Protein AF-A0A815SHV3-F1 (afdb_monomer_lite)

Radius of g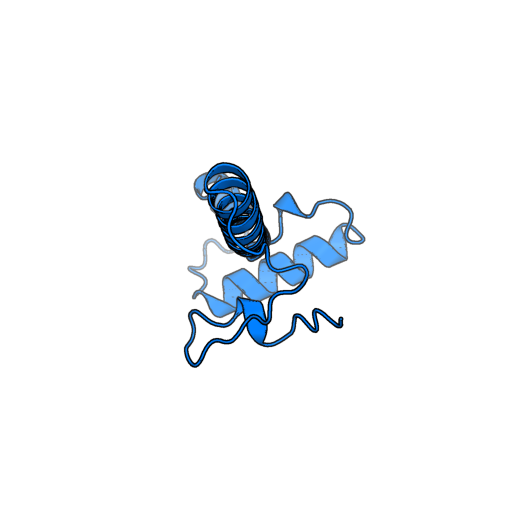yration: 16.81 Å; chains: 1; bounding box: 33×26×48 Å

Organism: NCBI:txid392033

Foldseek 3Di:
DVVVLCVPDPPNDDDDPVRQQVVLVVVCVVVVVPDCVSHPCVVVLVVVVVVLVVQQVVCVVVVHDGDPDDDDDDPDPSSPVPPPDPPDD

pLDDT: mean 74.43, std 19.08, range [30.53, 97.56]

Sequence (89 aa):
MMMEFLKDNPLKKHRREDALIAWTWKRFLDTSGTDPKVFLLFPMTKSVVRAMDAIQQFLGQQNIIVPEEFVIGGASKRGWMSEDVYIYI

Structure (mmCIF, N/CA/C/O backbone):
data_AF-A0A815SHV3-F1
#
_entry.id   AF-A0A815SHV3-F1
#
loop_
_atom_site.group_PDB
_atom_site.id
_atom_site.type_symbol
_atom_site.label_atom_id
_atom_site.label_alt_id
_atom_site.label_comp_id
_atom_site.label_asym_id
_atom_site.label_entity_id
_atom_site.label_seq_id
_atom_site.pdbx_PDB_ins_code
_atom_site.Cartn_x
_atom_site.Cartn_y
_atom_site.Cartn_z
_atom_site.occupancy
_atom_site.B_iso_or_equiv
_atom_site.auth_seq_id
_atom_site.auth_comp_id
_atom_site.auth_asym_id
_atom_site.auth_atom_id
_atom_site.pdbx_PDB_model_num
ATOM 1 N N . MET A 1 1 ? 14.129 11.333 -6.580 1.00 47.25 1 MET A N 1
ATOM 2 C CA . MET A 1 1 ? 13.580 9.992 -6.869 1.00 47.25 1 MET A CA 1
ATOM 3 C C . MET A 1 1 ? 13.100 9.862 -8.318 1.00 47.25 1 MET A C 1
ATOM 5 O O . MET A 1 1 ? 13.786 9.190 -9.063 1.00 47.25 1 MET A O 1
ATOM 9 N N . MET A 1 2 ? 12.052 10.562 -8.793 1.00 40.31 2 MET A N 1
ATOM 10 C CA . MET A 1 2 ? 11.613 10.475 -10.214 1.00 40.31 2 MET A CA 1
ATOM 11 C C . MET A 1 2 ? 12.705 10.866 -11.238 1.00 40.31 2 MET A C 1
ATOM 13 O O . MET A 1 2 ? 12.805 10.281 -12.311 1.00 40.31 2 MET A O 1
ATOM 17 N N . MET A 1 3 ? 13.567 11.824 -10.883 1.00 40.59 3 MET A N 1
ATOM 18 C CA . MET A 1 3 ? 14.605 12.359 -11.778 1.00 40.59 3 MET A CA 1
ATOM 19 C C . MET A 1 3 ? 15.799 11.416 -12.025 1.00 40.59 3 MET A C 1
ATOM 21 O O . MET A 1 3 ? 16.512 11.597 -13.008 1.00 40.59 3 MET A O 1
ATOM 25 N N . GLU A 1 4 ? 16.033 10.409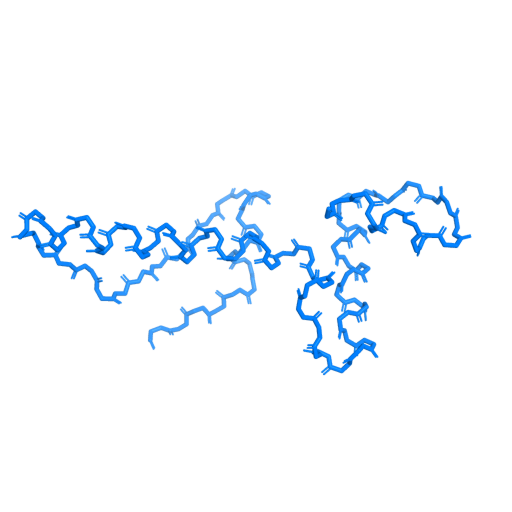 -11.177 1.00 47.44 4 GLU A N 1
ATOM 26 C CA . GLU A 1 4 ? 17.097 9.412 -11.401 1.00 47.44 4 GLU A CA 1
ATOM 27 C C . GLU A 1 4 ? 16.672 8.327 -12.393 1.00 47.44 4 GLU A C 1
ATOM 29 O O . GLU A 1 4 ? 17.480 7.894 -13.209 1.00 47.44 4 GLU A O 1
ATOM 34 N N . PHE A 1 5 ? 15.386 7.966 -12.416 1.00 51.94 5 PHE A N 1
ATOM 35 C CA . PHE A 1 5 ? 14.848 6.941 -13.317 1.00 51.94 5 PHE A CA 1
ATOM 36 C C . PHE A 1 5 ? 14.908 7.321 -14.800 1.00 51.94 5 PHE A C 1
ATOM 38 O O . PHE A 1 5 ? 14.976 6.447 -15.661 1.00 51.94 5 PHE A O 1
ATOM 45 N N . LEU A 1 6 ? 14.921 8.619 -15.114 1.00 51.38 6 LEU A N 1
ATOM 46 C CA . LEU A 1 6 ? 15.045 9.106 -16.491 1.00 51.38 6 LEU A CA 1
ATOM 47 C C . LEU A 1 6 ? 16.471 8.983 -17.047 1.00 51.38 6 LEU A C 1
ATOM 49 O O . LEU A 1 6 ? 16.644 9.028 -18.266 1.00 51.38 6 LEU A O 1
ATOM 53 N N . LYS A 1 7 ? 17.485 8.828 -16.183 1.00 52.34 7 LYS A N 1
ATOM 54 C CA . LYS A 1 7 ? 18.896 8.795 -16.599 1.00 52.34 7 LYS A CA 1
ATOM 55 C C . LYS A 1 7 ? 19.294 7.467 -17.249 1.00 52.34 7 LYS A C 1
ATOM 57 O O . LYS A 1 7 ? 20.086 7.480 -18.183 1.00 52.34 7 LYS A O 1
ATOM 62 N N . ASP A 1 8 ? 18.672 6.355 -16.855 1.00 57.25 8 ASP A N 1
ATOM 63 C CA . ASP A 1 8 ? 18.950 5.004 -17.377 1.00 57.25 8 ASP A CA 1
ATOM 64 C C . ASP A 1 8 ? 18.135 4.635 -18.632 1.00 57.25 8 ASP A C 1
ATOM 66 O O . ASP A 1 8 ? 17.794 3.475 -18.882 1.00 57.25 8 ASP A O 1
ATOM 70 N N . ASN A 1 9 ? 17.803 5.630 -19.456 1.00 59.16 9 ASN A N 1
ATOM 71 C CA . ASN A 1 9 ? 17.131 5.427 -20.734 1.00 59.16 9 ASN A CA 1
ATOM 72 C C . ASN A 1 9 ? 18.132 5.549 -21.898 1.00 59.16 9 ASN A C 1
ATOM 74 O O . ASN A 1 9 ? 18.243 6.632 -22.482 1.00 59.16 9 ASN A O 1
ATOM 78 N N . PRO A 1 10 ? 18.817 4.459 -22.303 1.00 55.22 10 PRO A N 1
ATOM 79 C CA . PRO A 1 10 ? 19.771 4.494 -23.415 1.00 55.22 10 PRO A CA 1
ATOM 80 C C . PRO A 1 10 ? 19.120 4.885 -24.752 1.00 55.22 10 PRO A C 1
ATOM 82 O O . PRO A 1 10 ? 19.812 5.296 -25.676 1.00 55.22 10 PRO A O 1
ATOM 85 N N . LEU A 1 11 ? 17.786 4.809 -24.856 1.00 56.72 11 LEU A N 1
ATOM 86 C CA . LEU A 1 11 ? 17.028 5.146 -26.062 1.00 56.72 11 LEU A CA 1
ATOM 87 C C . LEU A 1 11 ? 16.423 6.561 -26.035 1.00 56.72 11 LEU A C 1
ATOM 89 O O . LEU A 1 11 ? 15.791 6.943 -27.019 1.00 56.72 11 LEU A O 1
ATOM 93 N N . LYS A 1 12 ? 16.540 7.313 -24.922 1.00 57.47 12 LYS A N 1
ATOM 94 C CA . LYS A 1 12 ? 15.884 8.624 -24.674 1.00 57.47 12 LYS A CA 1
ATOM 95 C C . LYS A 1 12 ? 14.402 8.691 -25.103 1.00 57.47 12 LYS A C 1
ATOM 97 O O . LYS A 1 12 ? 13.849 9.767 -25.326 1.00 57.47 12 LYS A O 1
ATOM 102 N N . LYS A 1 13 ? 13.732 7.542 -25.222 1.00 59.34 13 LYS A N 1
ATOM 103 C CA . LYS A 1 13 ? 12.352 7.445 -25.704 1.00 59.34 13 LYS A CA 1
ATOM 104 C C . LYS A 1 13 ? 11.401 7.697 -24.546 1.00 59.34 13 LYS A C 1
ATOM 106 O O . LYS A 1 13 ? 11.538 7.067 -23.499 1.00 59.34 13 LYS A O 1
ATOM 111 N N . HIS A 1 14 ? 10.434 8.587 -24.739 1.00 58.12 14 HIS A N 1
ATOM 112 C CA . HIS A 1 14 ? 9.348 8.767 -23.781 1.00 58.12 14 HIS A CA 1
ATOM 113 C C . HIS A 1 14 ? 8.587 7.442 -23.652 1.00 58.12 14 HIS A C 1
ATOM 115 O O . HIS A 1 14 ? 8.071 6.919 -24.641 1.00 58.12 14 HIS A O 1
ATOM 121 N N . ARG A 1 15 ? 8.556 6.872 -22.445 1.00 63.34 15 ARG A N 1
ATOM 122 C CA . ARG A 1 15 ? 7.727 5.706 -22.132 1.00 63.34 15 ARG A CA 1
ATOM 123 C C . ARG A 1 15 ? 6.406 6.212 -21.568 1.00 63.34 15 ARG A C 1
ATOM 125 O O . ARG A 1 15 ? 6.406 7.089 -20.709 1.00 63.34 15 ARG A O 1
ATOM 132 N N . ARG A 1 16 ? 5.295 5.683 -22.078 1.00 73.06 16 ARG A N 1
ATOM 133 C CA . ARG A 1 16 ? 3.977 5.862 -21.453 1.00 73.06 16 ARG A CA 1
ATOM 134 C C . ARG A 1 16 ? 3.930 5.049 -20.154 1.00 73.06 16 ARG A C 1
ATOM 136 O O . ARG A 1 16 ? 4.734 4.133 -19.994 1.00 73.06 16 ARG A O 1
ATOM 143 N N . GLU A 1 17 ? 3.020 5.409 -19.255 1.00 73.94 17 GLU A N 1
ATOM 144 C CA . GLU A 1 17 ? 2.878 4.870 -17.891 1.00 73.94 17 GLU A CA 1
ATOM 145 C C . GLU A 1 17 ? 3.097 3.348 -17.803 1.00 73.94 17 GLU A C 1
ATOM 147 O O . GLU A 1 17 ? 4.043 2.901 -17.155 1.00 73.94 17 GLU A O 1
ATOM 152 N N . ASP A 1 18 ? 2.341 2.565 -18.575 1.00 78.38 18 ASP A N 1
ATOM 153 C CA . ASP A 1 18 ? 2.413 1.097 -18.570 1.00 78.38 18 ASP A CA 1
ATOM 154 C C . ASP A 1 18 ? 3.793 0.558 -18.986 1.00 78.38 18 ASP A C 1
ATOM 156 O O . ASP A 1 18 ? 4.325 -0.384 -18.398 1.00 78.38 18 ASP A O 1
ATOM 160 N N . ALA A 1 19 ? 4.427 1.190 -19.979 1.00 81.06 19 ALA A N 1
ATOM 161 C CA . ALA A 1 19 ? 5.755 0.799 -20.449 1.00 81.06 19 ALA A CA 1
ATOM 162 C C . ALA A 1 19 ? 6.851 1.122 -19.421 1.00 81.06 19 ALA A C 1
ATOM 164 O O . ALA A 1 19 ? 7.897 0.469 -19.402 1.00 81.06 19 ALA A O 1
ATOM 165 N N . LEU A 1 20 ? 6.636 2.135 -18.577 1.00 80.94 20 LEU A N 1
ATOM 166 C CA . LEU A 1 20 ? 7.535 2.442 -17.471 1.00 80.94 20 LEU A CA 1
ATOM 167 C C . LEU A 1 20 ? 7.374 1.417 -16.342 1.00 80.94 20 LEU A C 1
ATOM 169 O O . LEU A 1 20 ? 8.383 0.916 -15.848 1.00 80.94 20 LEU A O 1
ATOM 173 N N . ILE A 1 21 ? 6.134 1.045 -16.009 1.00 82.06 21 ILE A N 1
ATOM 174 C CA . ILE A 1 21 ? 5.830 -0.003 -15.023 1.00 82.06 21 ILE A CA 1
ATOM 175 C C . ILE A 1 21 ? 6.466 -1.333 -15.444 1.00 82.06 21 ILE A C 1
ATOM 177 O O . ILE A 1 21 ? 7.255 -1.901 -14.685 1.00 82.06 21 ILE A O 1
ATOM 181 N N . ALA A 1 22 ? 6.236 -1.775 -16.684 1.00 84.19 22 ALA A N 1
ATOM 182 C CA . ALA A 1 22 ? 6.828 -3.000 -17.227 1.00 84.19 22 ALA A CA 1
ATOM 183 C C . ALA A 1 22 ? 8.368 -2.974 -17.212 1.00 84.19 22 ALA A C 1
ATOM 185 O O . ALA A 1 22 ? 9.018 -3.973 -16.905 1.00 84.19 22 ALA A O 1
ATOM 186 N N . TRP A 1 23 ? 8.980 -1.821 -17.501 1.00 84.75 23 TRP A N 1
ATOM 187 C CA . TRP A 1 23 ? 10.434 -1.686 -17.430 1.00 84.75 23 TRP A CA 1
ATOM 188 C C . TRP A 1 23 ? 10.967 -1.793 -15.995 1.00 84.75 23 TRP A C 1
ATOM 190 O O . TRP A 1 23 ? 12.000 -2.425 -15.782 1.00 84.75 23 TRP A O 1
ATOM 200 N N . THR A 1 24 ? 10.273 -1.217 -15.008 1.00 85.62 24 THR A N 1
ATOM 201 C CA . THR A 1 24 ? 10.683 -1.347 -13.601 1.00 85.62 24 THR A CA 1
ATOM 202 C C . THR A 1 24 ? 10.545 -2.771 -13.072 1.00 85.62 24 THR A C 1
ATOM 204 O O . THR A 1 24 ? 11.419 -3.215 -12.332 1.00 85.62 24 THR A O 1
ATOM 207 N N . TRP A 1 25 ? 9.530 -3.517 -13.522 1.00 86.06 25 TRP A N 1
ATOM 208 C CA . TRP A 1 25 ? 9.421 -4.958 -13.279 1.00 86.06 25 TRP A CA 1
ATOM 209 C C . TRP A 1 25 ? 10.618 -5.719 -13.838 1.00 86.06 25 TRP A C 1
ATOM 211 O O . TRP A 1 25 ? 11.268 -6.461 -13.107 1.00 86.06 25 TRP A O 1
ATOM 221 N N . LYS A 1 26 ? 10.958 -5.488 -15.112 1.00 87.69 26 LYS A N 1
ATOM 222 C CA . LYS A 1 26 ? 12.128 -6.118 -15.729 1.00 87.69 26 LYS A CA 1
ATOM 223 C C . LYS A 1 26 ? 13.396 -5.841 -14.920 1.00 87.69 26 LYS A C 1
ATOM 225 O O . LYS A 1 26 ? 14.122 -6.767 -14.595 1.00 87.69 26 LYS A O 1
ATOM 230 N N . ARG A 1 27 ? 13.639 -4.580 -14.553 1.00 85.62 27 ARG A N 1
ATOM 231 C CA . ARG A 1 27 ? 14.836 -4.201 -13.792 1.00 85.62 27 ARG A CA 1
ATOM 232 C C . ARG A 1 27 ? 14.881 -4.835 -12.403 1.00 85.62 27 ARG A C 1
ATOM 234 O O . ARG A 1 27 ? 15.955 -5.216 -11.959 1.00 85.62 27 ARG A O 1
ATOM 241 N N . PHE A 1 28 ? 13.738 -4.937 -11.730 1.00 87.06 28 PHE A N 1
ATOM 242 C CA . PHE A 1 28 ? 13.638 -5.621 -10.444 1.00 87.06 28 PHE A CA 1
ATOM 243 C C . PHE A 1 28 ? 13.997 -7.107 -10.572 1.00 87.06 28 PHE A C 1
ATOM 245 O O . PHE A 1 28 ? 14.745 -7.631 -9.754 1.00 87.06 28 PHE A O 1
ATOM 252 N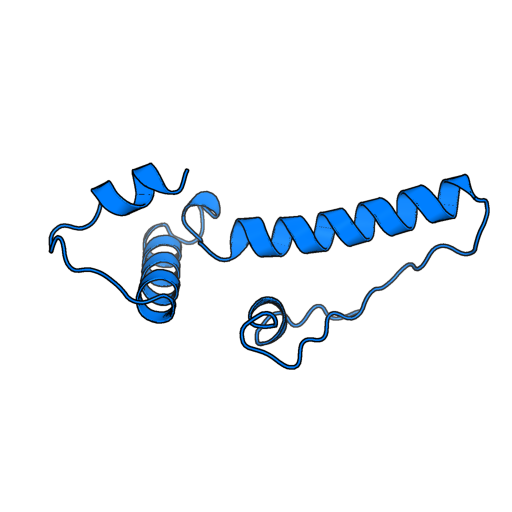 N . LEU A 1 29 ? 13.529 -7.777 -11.628 1.00 88.56 29 LEU A N 1
ATOM 253 C CA . LEU A 1 29 ? 13.877 -9.174 -11.903 1.00 88.56 29 LEU A CA 1
ATOM 254 C C . LEU A 1 29 ? 15.351 -9.340 -12.298 1.00 88.56 29 LEU A C 1
ATOM 256 O O . LEU A 1 29 ? 16.007 -10.258 -11.813 1.00 88.56 29 LEU A O 1
ATOM 260 N N . ASP A 1 30 ? 15.894 -8.423 -13.104 1.00 87.62 30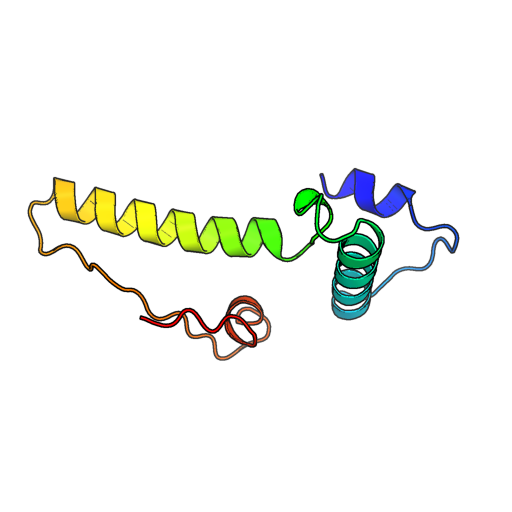 ASP A N 1
ATOM 261 C CA . ASP A 1 30 ? 17.307 -8.420 -13.504 1.00 87.62 30 ASP A CA 1
ATOM 262 C C . ASP A 1 30 ? 18.247 -8.285 -12.283 1.00 87.62 30 ASP A C 1
ATOM 264 O O . ASP A 1 30 ? 19.363 -8.799 -12.299 1.00 87.62 30 ASP A O 1
ATOM 268 N N . THR A 1 31 ? 17.801 -7.647 -11.191 1.00 84.38 31 THR A N 1
ATOM 269 C CA . THR A 1 31 ? 18.535 -7.572 -9.911 1.00 84.38 31 THR A CA 1
ATOM 270 C C . THR A 1 31 ? 18.178 -8.697 -8.933 1.00 84.38 31 THR A C 1
ATOM 272 O O . THR A 1 31 ? 18.418 -8.580 -7.728 1.00 84.38 31 THR A O 1
ATOM 275 N N . SER A 1 32 ? 17.607 -9.803 -9.424 1.00 84.88 32 SER A N 1
ATOM 276 C CA . SER A 1 32 ? 17.140 -10.942 -8.613 1.00 84.88 32 SER A CA 1
ATOM 277 C C . SER A 1 32 ? 16.122 -10.558 -7.529 1.00 84.88 32 SER A C 1
ATOM 279 O O . SER A 1 32 ? 16.023 -11.217 -6.499 1.00 84.88 32 SER A O 1
ATOM 281 N N . GLY A 1 33 ? 15.384 -9.464 -7.724 1.00 81.81 33 GLY A N 1
ATOM 282 C CA . GLY A 1 33 ? 14.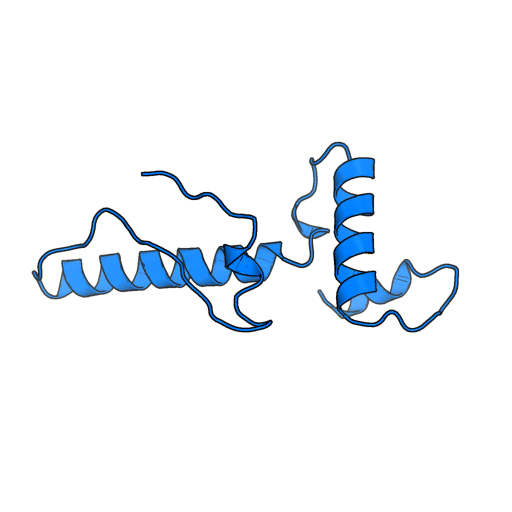391 -8.969 -6.773 1.00 81.81 33 GLY A CA 1
ATOM 283 C C . GLY A 1 33 ? 14.972 -8.322 -5.511 1.00 81.81 33 GLY A C 1
ATOM 284 O O . GLY A 1 33 ? 14.258 -8.145 -4.527 1.00 81.81 33 GLY A O 1
ATOM 285 N N . THR A 1 34 ? 16.261 -7.976 -5.502 1.00 84.25 34 THR A N 1
ATOM 286 C CA . THR A 1 34 ? 16.944 -7.505 -4.281 1.00 84.25 34 THR A CA 1
ATOM 287 C C . THR A 1 34 ? 16.781 -6.011 -4.005 1.00 84.25 34 THR A C 1
ATOM 289 O O . THR A 1 34 ? 16.898 -5.588 -2.854 1.00 84.25 34 THR A O 1
ATOM 292 N N . ASP A 1 35 ? 16.475 -5.203 -5.026 1.00 82.81 35 ASP A N 1
ATOM 293 C CA . ASP A 1 35 ? 16.276 -3.759 -4.873 1.00 82.81 35 ASP A CA 1
ATOM 294 C C . ASP A 1 35 ? 14.835 -3.336 -5.202 1.00 82.81 35 ASP A C 1
ATOM 296 O O . ASP A 1 35 ? 14.544 -2.950 -6.334 1.00 82.81 35 ASP A O 1
ATOM 300 N N . PRO A 1 36 ? 13.912 -3.337 -4.226 1.00 78.75 36 PRO A N 1
ATOM 301 C CA . PRO A 1 36 ? 12.531 -2.910 -4.444 1.00 78.75 36 PRO A CA 1
ATOM 302 C C . PRO A 1 36 ? 12.401 -1.406 -4.724 1.00 78.75 36 PRO A C 1
ATOM 304 O O . PRO A 1 36 ? 11.334 -0.953 -5.130 1.00 78.75 36 PRO A O 1
ATOM 307 N N . LYS A 1 37 ? 13.456 -0.596 -4.539 1.00 81.94 37 LYS A N 1
ATOM 308 C CA . LYS A 1 37 ? 13.395 0.844 -4.838 1.00 81.94 37 LYS A CA 1
ATOM 309 C C . LYS A 1 37 ? 13.322 1.112 -6.335 1.00 81.94 37 LYS A C 1
ATOM 311 O O . LYS A 1 37 ? 12.844 2.177 -6.716 1.00 81.94 37 LYS A O 1
ATOM 316 N N . VAL A 1 38 ? 13.754 0.167 -7.176 1.00 81.75 38 VAL A N 1
ATOM 317 C CA . VAL A 1 38 ? 13.613 0.293 -8.635 1.00 81.75 38 VAL A CA 1
ATOM 318 C C . VAL A 1 38 ? 12.175 0.093 -9.101 1.00 81.75 38 VAL A C 1
ATOM 320 O O . VAL A 1 38 ? 11.860 0.429 -10.239 1.00 81.75 38 VAL A O 1
ATOM 323 N N . PHE A 1 39 ? 11.314 -0.455 -8.240 1.00 82.19 39 PHE A N 1
ATOM 324 C CA . PHE A 1 39 ? 9.962 -0.851 -8.581 1.00 82.19 39 PHE A CA 1
ATOM 325 C C . PHE A 1 39 ? 8.983 0.319 -8.427 1.00 82.19 39 PHE A C 1
ATOM 327 O O . PHE A 1 39 ? 8.742 0.802 -7.320 1.00 82.19 39 PHE A O 1
ATOM 334 N N . LEU A 1 40 ? 8.395 0.784 -9.536 1.00 84.62 40 LEU A N 1
ATOM 335 C CA . LEU A 1 40 ? 7.572 2.001 -9.540 1.00 84.62 40 LEU A CA 1
ATOM 336 C C . LEU A 1 40 ? 6.322 1.884 -8.655 1.00 84.62 40 LEU A C 1
ATOM 338 O O . LEU A 1 40 ? 5.879 2.886 -8.096 1.00 84.62 40 LEU A O 1
ATOM 342 N N . LEU A 1 41 ? 5.774 0.673 -8.499 1.00 82.69 41 LEU A N 1
ATOM 343 C CA . LEU A 1 41 ? 4.588 0.448 -7.670 1.00 82.69 41 LEU A CA 1
ATOM 344 C C . LEU A 1 41 ? 4.905 0.405 -6.165 1.00 82.69 41 LEU A C 1
ATOM 346 O O . LEU A 1 41 ? 4.014 0.597 -5.343 1.00 82.69 41 LEU A O 1
ATOM 350 N N . PHE A 1 42 ? 6.174 0.247 -5.780 1.00 83.62 42 PHE A N 1
ATOM 351 C CA . PHE A 1 42 ? 6.584 0.139 -4.380 1.00 83.62 42 PHE A CA 1
ATOM 352 C C . PHE A 1 42 ? 6.188 1.329 -3.484 1.00 83.62 42 PHE A C 1
ATOM 354 O O . PHE A 1 42 ? 5.631 1.093 -2.407 1.00 83.62 42 PHE A O 1
ATOM 361 N N . PRO A 1 43 ? 6.430 2.606 -3.859 1.00 82.44 43 PRO A N 1
ATOM 362 C CA . PRO A 1 43 ? 5.969 3.737 -3.052 1.00 82.44 43 PRO A CA 1
ATOM 363 C C . PRO A 1 43 ? 4.444 3.769 -2.905 1.00 82.44 43 PRO A C 1
ATOM 365 O O . PRO A 1 43 ? 3.959 4.141 -1.841 1.00 82.44 43 PRO A O 1
ATOM 368 N N . MET A 1 44 ? 3.696 3.330 -3.920 1.00 81.19 44 MET A N 1
ATOM 369 C CA . MET A 1 44 ? 2.235 3.288 -3.864 1.00 81.19 44 MET A CA 1
ATOM 370 C C . MET A 1 44 ? 1.737 2.195 -2.907 1.00 81.19 44 MET A C 1
ATOM 372 O O . MET A 1 44 ? 0.862 2.479 -2.090 1.00 81.19 44 MET A O 1
ATOM 376 N N . THR A 1 45 ? 2.347 1.000 -2.899 1.00 82.94 45 THR A N 1
ATOM 377 C CA . THR A 1 45 ? 2.032 -0.048 -1.901 1.00 82.94 45 THR A CA 1
ATOM 378 C C . THR A 1 45 ? 2.285 0.468 -0.494 1.00 82.94 45 THR A C 1
ATOM 380 O O . THR A 1 45 ? 1.440 0.333 0.388 1.00 82.94 45 THR A O 1
ATOM 383 N N . LYS A 1 46 ? 3.435 1.119 -0.283 1.00 85.31 46 LYS A N 1
ATOM 384 C CA . LYS A 1 46 ? 3.783 1.688 1.021 1.00 85.31 46 LYS A CA 1
ATOM 385 C C . LYS A 1 46 ? 2.779 2.733 1.483 1.00 85.31 46 LYS A C 1
ATOM 387 O O . LYS A 1 46 ? 2.435 2.728 2.657 1.00 85.31 46 LYS A O 1
ATOM 392 N N . SER A 1 47 ? 2.301 3.605 0.599 1.00 86.12 47 SER A N 1
ATOM 393 C CA . SER A 1 47 ? 1.278 4.592 0.956 1.00 86.12 47 SER A CA 1
ATOM 394 C C . SER A 1 47 ? -0.011 3.940 1.458 1.00 86.12 47 SER A C 1
ATOM 396 O O . SER A 1 47 ? -0.579 4.425 2.431 1.00 86.12 47 SER A O 1
ATOM 398 N N . VAL A 1 48 ? -0.441 2.831 0.850 1.00 86.81 48 VAL A N 1
ATOM 399 C CA . VAL A 1 48 ? -1.639 2.097 1.288 1.00 86.81 48 VAL A CA 1
ATOM 400 C C . VAL A 1 48 ? -1.431 1.461 2.662 1.00 86.81 48 VAL A C 1
ATOM 402 O O . VAL A 1 48 ? -2.252 1.670 3.551 1.00 86.81 48 VAL A O 1
ATOM 405 N N . VAL A 1 49 ? -0.302 0.780 2.878 1.00 89.44 49 VAL A N 1
ATOM 406 C CA . VAL A 1 49 ? 0.035 0.201 4.192 1.00 89.44 49 VAL A CA 1
ATOM 407 C C . VAL A 1 49 ? 0.096 1.289 5.267 1.00 89.44 49 VAL A C 1
ATOM 409 O O . VAL A 1 49 ? -0.478 1.137 6.336 1.00 89.44 49 VAL A O 1
ATOM 412 N N . ARG A 1 50 ? 0.702 2.446 4.967 1.00 92.88 50 ARG A N 1
ATOM 413 C CA . ARG A 1 50 ? 0.738 3.575 5.910 1.00 92.88 50 ARG A CA 1
ATOM 414 C C . ARG A 1 50 ? -0.638 4.151 6.224 1.00 92.88 50 ARG A C 1
ATOM 416 O O . ARG A 1 50 ? -0.834 4.645 7.329 1.00 92.88 50 ARG A O 1
ATOM 423 N N . ALA A 1 51 ? -1.578 4.104 5.285 1.00 91.00 51 ALA A N 1
ATOM 424 C CA . ALA A 1 51 ? -2.951 4.505 5.560 1.00 91.00 51 ALA A CA 1
ATOM 425 C C . ALA A 1 51 ? -3.635 3.524 6.529 1.00 91.00 51 ALA A C 1
ATOM 427 O O . ALA A 1 51 ? -4.320 3.970 7.445 1.00 91.00 51 ALA A O 1
ATOM 428 N N . MET A 1 52 ? -3.401 2.217 6.375 1.00 93.88 52 MET A N 1
ATOM 429 C CA . MET A 1 52 ? -3.897 1.190 7.302 1.00 93.88 52 MET A CA 1
ATOM 430 C C . MET A 1 52 ? -3.299 1.367 8.705 1.00 93.88 52 MET A C 1
ATOM 432 O O . MET A 1 52 ? -4.059 1.440 9.670 1.00 93.88 52 MET A O 1
ATOM 436 N N . ASP A 1 53 ? -1.975 1.559 8.803 1.00 95.00 53 ASP A N 1
ATOM 437 C CA . ASP A 1 53 ? -1.282 1.867 10.065 1.00 95.00 53 ASP A CA 1
ATOM 438 C C . ASP A 1 53 ? -1.923 3.084 10.756 1.00 95.00 53 ASP A C 1
ATOM 440 O O . ASP A 1 53 ? -2.219 3.063 11.951 1.00 95.00 53 ASP A O 1
ATOM 444 N N . ALA A 1 54 ? -2.161 4.158 9.992 1.00 96.50 54 ALA A N 1
ATOM 445 C CA . ALA A 1 54 ? -2.732 5.395 10.512 1.00 96.50 54 ALA A CA 1
ATOM 446 C C . ALA A 1 54 ? -4.170 5.205 11.017 1.00 96.50 54 ALA A C 1
ATOM 448 O O . ALA A 1 54 ? -4.527 5.760 12.056 1.00 96.50 54 ALA A O 1
ATOM 449 N N . ILE A 1 55 ? -4.986 4.408 10.317 1.00 95.25 55 ILE A N 1
ATOM 450 C CA . ILE A 1 55 ? -6.350 4.068 10.746 1.00 95.25 55 ILE A CA 1
ATOM 451 C C . ILE A 1 55 ? -6.311 3.291 12.063 1.00 95.25 55 ILE A C 1
ATOM 453 O O . ILE A 1 55 ? -7.001 3.671 13.009 1.00 95.25 55 ILE A O 1
ATOM 457 N N . GLN A 1 56 ? -5.491 2.239 12.149 1.00 96.62 56 GLN A N 1
ATOM 458 C CA . GLN A 1 56 ? -5.375 1.431 13.365 1.00 96.62 56 GLN A CA 1
ATOM 459 C C . GLN A 1 56 ? -4.892 2.268 14.552 1.00 96.62 56 GLN A C 1
ATOM 461 O O . GLN A 1 56 ? -5.489 2.222 15.628 1.00 96.62 56 GLN A O 1
ATOM 466 N N . GLN A 1 57 ? -3.857 3.088 14.343 1.00 97.31 57 GLN A N 1
ATOM 467 C CA . GLN A 1 57 ? -3.328 3.980 15.370 1.00 97.31 57 GLN A CA 1
ATOM 468 C C . GLN A 1 57 ? -4.389 4.971 15.856 1.00 97.31 57 GLN A C 1
ATOM 470 O O . GLN A 1 57 ? -4.557 5.152 17.063 1.00 97.31 57 GLN A O 1
ATOM 475 N N . PHE A 1 58 ? -5.110 5.607 14.931 1.00 97.56 58 PHE A N 1
ATOM 476 C CA . PHE A 1 58 ? -6.140 6.580 15.271 1.00 97.56 58 PHE A CA 1
ATOM 477 C C . PHE A 1 58 ? -7.285 5.940 16.065 1.00 97.56 58 PHE A C 1
ATOM 479 O O . PHE A 1 58 ? -7.650 6.449 17.122 1.00 97.56 58 PHE A O 1
ATOM 486 N N . LEU A 1 59 ? -7.821 4.803 15.612 1.00 96.94 59 LEU A N 1
ATOM 487 C CA . LEU A 1 59 ? -8.924 4.117 16.297 1.00 96.94 59 LEU A CA 1
ATOM 488 C C . LEU A 1 59 ? -8.520 3.613 17.686 1.00 96.94 59 LEU A C 1
ATOM 490 O O . LEU A 1 59 ? -9.289 3.777 18.635 1.00 96.94 59 LEU A O 1
ATOM 494 N N . GLY A 1 60 ? -7.292 3.102 17.827 1.00 96.69 60 GLY A N 1
ATOM 495 C CA . GLY A 1 60 ? -6.738 2.714 19.123 1.00 96.69 60 GLY A CA 1
ATOM 496 C C . GLY A 1 60 ? -6.657 3.889 20.102 1.00 96.69 60 GLY A C 1
ATOM 497 O O . GLY A 1 60 ? -6.998 3.740 21.272 1.00 96.69 60 GLY A O 1
ATOM 498 N N . GLN A 1 61 ? -6.297 5.086 19.626 1.00 97.31 61 GLN A N 1
ATOM 499 C CA . GLN A 1 61 ? -6.300 6.306 20.447 1.00 97.31 61 GLN A CA 1
ATOM 500 C C . GLN A 1 61 ? -7.709 6.761 20.848 1.00 97.31 61 GLN A C 1
ATOM 502 O O . GLN A 1 61 ? -7.875 7.336 21.920 1.00 97.31 61 GLN A O 1
ATOM 507 N N . GLN A 1 62 ? -8.716 6.515 20.006 1.00 97.38 62 GLN A N 1
ATOM 508 C CA . GLN A 1 62 ? -10.113 6.846 20.304 1.00 97.38 62 GLN A CA 1
ATOM 509 C C . GLN A 1 62 ? -10.824 5.771 21.148 1.00 97.38 62 GLN A C 1
ATOM 511 O O . GLN A 1 62 ? -12.000 5.935 21.466 1.00 97.38 62 GLN A O 1
ATOM 516 N N . ASN A 1 63 ? -10.136 4.678 21.511 1.00 94.25 63 ASN A N 1
ATOM 517 C CA . ASN A 1 63 ? -10.709 3.515 22.195 1.00 94.25 63 ASN A CA 1
ATOM 518 C C . ASN A 1 63 ? -11.929 2.925 21.451 1.00 94.25 63 ASN A C 1
ATOM 520 O O . ASN A 1 63 ? -12.906 2.486 22.061 1.00 94.25 63 ASN A O 1
ATOM 524 N N . ILE A 1 64 ? -11.869 2.955 20.115 1.00 94.56 64 ILE A N 1
ATOM 525 C CA . ILE A 1 64 ? -12.836 2.338 19.200 1.00 94.56 64 ILE A CA 1
ATOM 526 C C . ILE A 1 64 ? -12.280 0.976 18.767 1.00 94.56 64 ILE A C 1
ATOM 528 O O . ILE A 1 64 ? -11.069 0.764 18.770 1.00 94.56 64 ILE A O 1
ATOM 532 N N . ILE A 1 65 ? -13.165 0.052 18.385 1.00 96.00 65 ILE A N 1
ATOM 533 C CA . ILE A 1 65 ? -12.795 -1.247 17.803 1.00 96.00 65 ILE A CA 1
ATOM 534 C C . ILE A 1 65 ? -11.789 -1.033 16.659 1.00 96.00 65 ILE A C 1
ATOM 536 O O . ILE A 1 65 ? -12.065 -0.299 15.707 1.00 96.00 65 ILE A O 1
ATOM 540 N N . VAL A 1 66 ? -10.629 -1.681 16.765 1.00 96.56 66 VAL A N 1
ATOM 541 C CA . VAL A 1 66 ? -9.544 -1.602 15.782 1.00 96.56 66 VAL A CA 1
ATOM 542 C C . VAL A 1 66 ? -9.687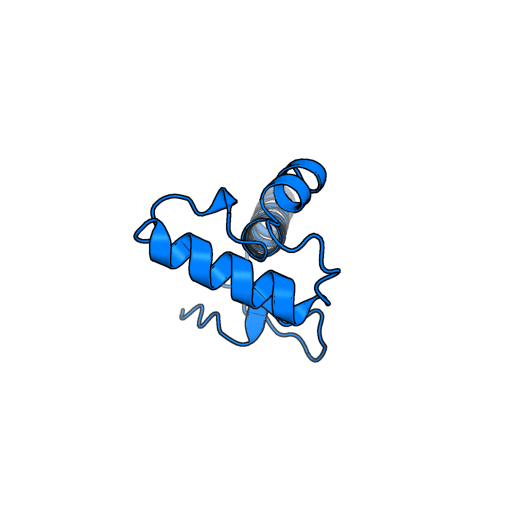 -2.762 14.792 1.00 96.56 66 VAL A C 1
ATOM 544 O O . VAL A 1 66 ? -9.787 -3.905 15.231 1.00 96.56 66 VAL A O 1
ATOM 547 N N . PRO A 1 67 ? -9.707 -2.508 13.474 1.00 92.62 67 PRO A N 1
ATOM 548 C CA . PRO A 1 67 ? -9.724 -3.572 12.476 1.00 92.62 67 PRO A CA 1
ATOM 549 C C . PRO A 1 67 ? -8.379 -4.309 12.447 1.00 92.62 67 PRO A C 1
ATOM 551 O O . PRO A 1 67 ? -7.321 -3.679 12.388 1.00 92.62 67 PRO A O 1
ATOM 554 N N . GLU A 1 68 ? -8.427 -5.639 12.461 1.00 93.00 68 GLU A N 1
ATOM 555 C CA . GLU A 1 68 ? -7.245 -6.509 12.354 1.00 93.00 68 GLU A CA 1
ATOM 556 C C . GLU A 1 68 ? -6.858 -6.761 10.890 1.00 93.00 68 GLU A C 1
ATOM 558 O O . GLU A 1 68 ? -5.680 -6.898 10.569 1.00 93.00 68 GLU A O 1
ATOM 563 N N . GLU A 1 69 ? -7.844 -6.725 9.994 1.00 89.62 69 GLU A N 1
ATOM 564 C CA . GLU A 1 69 ? -7.694 -7.057 8.581 1.00 89.62 69 GLU A CA 1
ATOM 565 C C . GLU A 1 69 ? -8.307 -5.972 7.690 1.00 89.62 69 GLU A C 1
ATOM 567 O O . GLU A 1 69 ? -9.291 -5.313 8.043 1.00 89.62 69 GLU A O 1
ATOM 572 N N . PHE A 1 70 ? -7.728 -5.797 6.501 1.00 87.25 70 PHE A N 1
ATOM 573 C CA . PHE A 1 70 ? -8.194 -4.847 5.498 1.00 87.25 70 PHE A CA 1
ATOM 574 C C . PHE A 1 70 ? -8.286 -5.517 4.132 1.00 87.25 70 PHE A C 1
ATOM 576 O O . PHE A 1 70 ? -7.378 -6.231 3.715 1.00 87.25 70 PHE A O 1
ATOM 583 N N . VAL A 1 71 ? -9.344 -5.199 3.388 1.00 84.25 71 VAL A N 1
ATOM 584 C CA . VAL A 1 71 ? -9.485 -5.587 1.980 1.00 84.25 71 VAL A CA 1
ATOM 585 C C . VAL A 1 71 ? -9.248 -4.361 1.107 1.00 84.25 71 VAL A C 1
ATOM 587 O O . VAL A 1 71 ? -9.873 -3.316 1.300 1.00 84.25 71 VAL A O 1
ATOM 590 N N . ILE A 1 72 ? -8.350 -4.485 0.131 1.00 79.25 72 ILE A N 1
ATOM 591 C CA . ILE A 1 72 ? -8.078 -3.433 -0.851 1.00 79.25 72 ILE A CA 1
ATOM 592 C C . ILE A 1 72 ? -8.914 -3.713 -2.099 1.00 79.25 72 ILE A C 1
ATOM 594 O O . ILE A 1 72 ? -8.787 -4.767 -2.713 1.00 79.25 72 ILE A O 1
ATOM 598 N N . GLY A 1 73 ? -9.736 -2.746 -2.502 1.00 75.06 73 GLY A N 1
ATOM 599 C CA . GLY A 1 73 ? -10.471 -2.785 -3.765 1.00 75.06 73 GLY A CA 1
ATOM 600 C C . GLY A 1 73 ? -10.266 -1.506 -4.572 1.00 75.06 73 GLY A C 1
ATOM 601 O O . GLY A 1 73 ? -10.053 -0.431 -4.010 1.00 75.06 73 GLY A O 1
ATOM 602 N N . GLY A 1 74 ? -10.358 -1.602 -5.900 1.00 68.25 74 GLY A N 1
ATOM 603 C CA . GLY A 1 74 ? -10.269 -0.441 -6.781 1.00 68.25 74 GLY A CA 1
ATOM 604 C C . GLY A 1 74 ? -10.870 -0.699 -8.162 1.00 68.25 74 GLY A C 1
ATOM 605 O O . GLY A 1 74 ? -10.449 -1.603 -8.864 1.00 68.25 74 GLY A O 1
ATOM 606 N N . ALA A 1 75 ? -11.828 0.134 -8.577 1.00 52.72 75 ALA A N 1
ATOM 607 C CA . ALA A 1 75 ? -12.542 0.010 -9.856 1.00 52.72 75 ALA A CA 1
ATOM 608 C C . ALA A 1 75 ? -11.942 0.875 -10.993 1.00 52.72 75 ALA A C 1
ATOM 610 O O . ALA A 1 75 ? -12.658 1.350 -11.873 1.00 52.72 75 ALA A O 1
ATOM 611 N N . SER A 1 76 ? -10.643 1.192 -10.957 1.00 59.41 76 SER A N 1
ATOM 612 C CA . SER A 1 76 ? -10.027 2.148 -11.896 1.00 59.41 76 SER A CA 1
ATOM 613 C C . SER A 1 76 ? -8.536 1.872 -12.105 1.00 59.41 76 SER A C 1
ATOM 615 O O . SER A 1 76 ? -7.947 1.135 -11.329 1.00 59.41 76 SER A O 1
ATOM 617 N N . LYS A 1 77 ? -7.881 2.563 -13.055 1.00 55.34 77 LYS A N 1
ATOM 618 C CA . LYS A 1 77 ? -6.405 2.576 -13.226 1.00 55.34 77 LYS A CA 1
ATOM 619 C C . LYS A 1 77 ? -5.631 2.932 -11.943 1.00 55.34 77 LYS A C 1
ATOM 621 O O . LYS A 1 77 ? -4.448 2.656 -11.824 1.00 55.34 77 LYS A O 1
ATOM 626 N N . ARG A 1 78 ? -6.312 3.533 -10.962 1.00 52.28 78 ARG A N 1
ATOM 627 C CA . ARG A 1 78 ? -5.805 3.839 -9.610 1.00 52.28 78 ARG A CA 1
ATOM 628 C C . ARG A 1 78 ? -5.831 2.634 -8.655 1.00 52.28 78 ARG A C 1
ATOM 630 O O . ARG A 1 78 ? -5.209 2.678 -7.604 1.00 52.28 78 ARG A O 1
ATOM 637 N N . GLY A 1 79 ? -6.548 1.579 -9.032 1.00 50.97 79 GLY A N 1
ATOM 638 C CA . GLY A 1 79 ? -6.606 0.265 -8.397 1.00 50.97 79 GLY A CA 1
ATOM 639 C C . GLY A 1 79 ? -5.575 -0.714 -8.955 1.00 50.97 79 GLY A C 1
ATOM 640 O O . GLY A 1 79 ? -5.642 -1.896 -8.660 1.00 50.97 79 GLY A O 1
ATOM 641 N N . TRP A 1 80 ? -4.578 -0.264 -9.722 1.00 57.97 80 TRP A N 1
ATOM 642 C CA . TRP A 1 80 ? -3.496 -1.158 -10.154 1.00 57.97 80 TRP A CA 1
ATOM 643 C C . TRP A 1 80 ? -2.694 -1.731 -8.965 1.00 57.97 80 TRP A C 1
ATOM 645 O O . TRP A 1 80 ? -2.008 -2.738 -9.087 1.00 57.97 80 TRP A O 1
ATOM 655 N N . MET A 1 81 ? -2.841 -1.144 -7.773 1.00 51.94 81 MET A N 1
ATOM 656 C CA . MET A 1 81 ? -2.347 -1.729 -6.523 1.00 51.94 81 MET A CA 1
ATOM 657 C C . MET A 1 81 ? -3.096 -2.996 -6.088 1.00 51.94 81 MET A C 1
ATOM 659 O O . MET A 1 81 ? -2.555 -3.747 -5.285 1.00 51.94 81 MET A O 1
ATOM 663 N N . SER A 1 82 ? -4.322 -3.216 -6.573 1.00 50.69 82 SER A N 1
ATOM 664 C CA . SER A 1 82 ? -5.170 -4.361 -6.223 1.00 50.69 82 SER A CA 1
ATOM 665 C C . SER A 1 82 ? -5.213 -5.460 -7.285 1.00 50.69 82 SER A C 1
ATOM 667 O O . SER A 1 82 ? -5.594 -6.570 -6.940 1.00 50.69 82 SER A O 1
ATOM 669 N N . GLU A 1 83 ? -4.831 -5.205 -8.545 1.00 44.88 83 GLU A N 1
ATOM 670 C CA . GLU A 1 83 ? -5.035 -6.206 -9.615 1.00 44.88 83 GLU A CA 1
ATOM 671 C C . GLU A 1 83 ? -4.131 -7.448 -9.529 1.00 44.88 83 GLU A C 1
ATOM 673 O O . GLU A 1 83 ? -4.514 -8.477 -10.066 1.00 44.88 83 GLU A O 1
ATOM 678 N N . ASP A 1 84 ? -3.015 -7.411 -8.790 1.00 35.91 84 ASP A N 1
ATOM 679 C CA . ASP A 1 84 ? -2.146 -8.591 -8.584 1.00 35.91 84 ASP A CA 1
ATOM 680 C C . ASP A 1 84 ? -1.653 -8.756 -7.136 1.00 35.91 84 ASP A C 1
ATOM 682 O O . ASP A 1 84 ? -0.750 -9.544 -6.846 1.00 35.91 84 ASP A O 1
ATOM 686 N N . VAL A 1 85 ? -2.242 -8.022 -6.191 1.00 38.06 85 VAL A N 1
ATOM 687 C CA . VAL A 1 85 ? -1.936 -8.190 -4.770 1.00 38.06 85 VAL A CA 1
ATOM 688 C C . VAL A 1 85 ? -3.059 -8.997 -4.138 1.00 38.06 85 VAL A C 1
ATOM 690 O O . VAL A 1 85 ? -4.028 -8.460 -3.605 1.00 38.06 85 VAL A O 1
ATOM 693 N N . TYR A 1 86 ? -2.901 -10.316 -4.184 1.00 35.44 86 TYR A N 1
ATOM 694 C CA . TYR A 1 86 ? -3.609 -11.209 -3.282 1.00 35.44 86 TYR A CA 1
ATOM 695 C C . TYR A 1 86 ? -3.047 -11.014 -1.866 1.00 35.44 86 TYR A C 1
ATOM 697 O O . TYR A 1 86 ? -2.162 -11.749 -1.432 1.00 35.44 86 TYR A O 1
ATOM 705 N N . ILE A 1 87 ? -3.520 -9.994 -1.147 1.00 36.19 87 ILE A N 1
ATOM 706 C CA . ILE A 1 87 ? -3.403 -9.983 0.315 1.00 36.19 87 ILE A CA 1
ATOM 707 C C . ILE A 1 87 ? -4.493 -10.929 0.813 1.00 36.19 87 ILE A C 1
ATOM 709 O O . ILE A 1 87 ? -5.665 -10.567 0.895 1.00 36.19 87 ILE A O 1
ATOM 713 N N . TYR A 1 88 ? -4.098 -12.183 1.017 1.00 30.53 88 TYR A N 1
ATOM 714 C CA . TYR A 1 88 ? -4.891 -13.153 1.754 1.00 30.53 88 TYR A CA 1
ATOM 715 C C . TYR A 1 88 ? -4.735 -12.879 3.253 1.00 30.53 88 TYR A C 1
ATOM 717 O O . TYR A 1 88 ? -3.605 -12.709 3.711 1.00 30.53 88 TYR A O 1
ATOM 725 N N . ILE A 1 89 ? -5.902 -12.809 3.910 1.00 44.81 89 ILE A N 1
ATOM 726 C CA . ILE A 1 89 ? -6.232 -13.155 5.309 1.00 44.81 89 ILE A CA 1
ATOM 727 C C . ILE A 1 89 ? -5.036 -13.615 6.147 1.00 44.81 89 ILE A C 1
ATOM 729 O O . ILE A 1 89 ? -4.522 -14.723 5.863 1.00 44.81 89 ILE A O 1
#

Secondary structure (DSSP, 8-state):
-HHHHTTT-TT-PPPPHHHHHHHHHHHHHHTTT--GGG-TTHHHHHHHHHHHHHHHHHHHHTTPPPPS------SSGGGTTTSS-----

InterPro domains:
  IPR009199 PhoPQ-activated pathogenicity-related protein, PqaA type [PF10142] (12-81)
  IPR009199 PhoPQ-activated pathogenicity-related protein, PqaA type [PTHR31497] (7-81)